Protein AF-A0A3B9S1U6-F1 (afdb_monomer_lite)

Foldseek 3Di:
DVVVVVVVVVVVVLVVVCVVVVHDSQVVVVHDDDDDQDAAEDPDLPDALVRLLVVVVCCCVVPVHPHYHYAFCDDVRVPHGSDPCSVVSNPD

Secondary structure (DSSP, 8-state):
-HHHHHHHHHHHHHHHHHHHHT--HHHHTT---------EE---SSS-HHHHHHHHHHHHHHH----EE---BPTT-TT-BSSTTHHHHH--

Structure (mmCIF, N/CA/C/O backbone):
data_AF-A0A3B9S1U6-F1
#
_entry.id   AF-A0A3B9S1U6-F1
#
loop_
_atom_site.group_PDB
_atom_site.id
_atom_site.type_symbol
_atom_site.label_atom_id
_atom_site.label_alt_id
_atom_site.label_comp_id
_atom_site.label_asym_id
_atom_site.label_entity_id
_atom_site.label_seq_id
_atom_site.pdbx_PDB_ins_code
_atom_site.Cartn_x
_atom_site.Cartn_y
_atom_site.Cartn_z
_atom_site.occupancy
_atom_site.B_iso_or_equiv
_atom_site.auth_seq_id
_atom_site.auth_comp_id
_atom_site.auth_asym_id
_atom_site.auth_atom_id
_atom_site.pdbx_PDB_model_num
ATOM 1 N N . TYR A 1 1 ? 16.193 7.274 13.351 1.00 84.56 1 TYR A N 1
ATOM 2 C CA . TYR A 1 1 ? 15.430 6.166 13.969 1.00 84.56 1 TYR A CA 1
ATOM 3 C C . TYR A 1 1 ? 14.287 6.608 14.876 1.00 84.56 1 TYR A C 1
ATOM 5 O O . TYR A 1 1 ? 13.258 5.951 14.824 1.00 84.56 1 TYR A O 1
ATOM 13 N N . LEU A 1 2 ? 14.401 7.719 15.619 1.00 95.75 2 LEU A N 1
ATOM 14 C CA . LEU A 1 2 ? 13.362 8.216 16.542 1.00 95.75 2 LEU A CA 1
ATOM 15 C C . LEU A 1 2 ? 11.924 8.134 15.995 1.00 95.75 2 LEU A C 1
ATOM 17 O O . LEU A 1 2 ? 11.072 7.501 16.601 1.00 95.75 2 LEU A O 1
ATOM 21 N N . A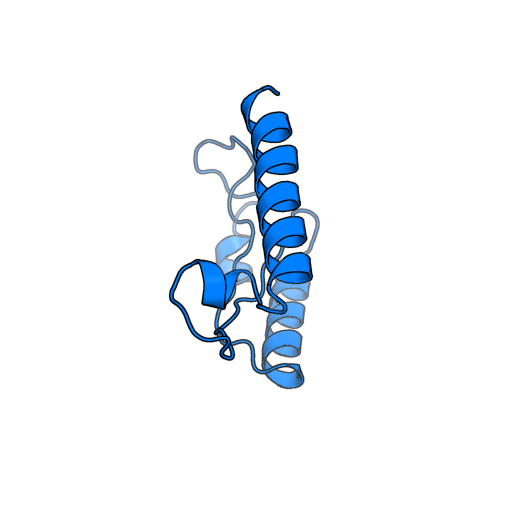RG A 1 3 ? 11.673 8.699 14.808 1.00 97.06 3 ARG A N 1
ATOM 22 C CA . ARG A 1 3 ? 10.333 8.696 14.194 1.00 97.06 3 ARG A CA 1
ATOM 23 C C . ARG A 1 3 ? 9.821 7.287 13.881 1.00 97.06 3 ARG A C 1
ATOM 25 O O . ARG A 1 3 ? 8.666 7.005 14.142 1.00 97.06 3 ARG A O 1
ATOM 32 N N . ARG A 1 4 ? 10.685 6.387 13.391 1.00 98.06 4 ARG A N 1
ATOM 33 C CA . ARG A 1 4 ? 10.306 4.991 13.099 1.00 98.06 4 ARG A CA 1
ATOM 34 C C . ARG A 1 4 ? 9.924 4.235 14.375 1.00 98.06 4 ARG A C 1
ATOM 36 O O . ARG A 1 4 ? 8.946 3.501 14.363 1.00 98.06 4 ARG A O 1
ATOM 43 N N . ALA A 1 5 ? 10.669 4.444 15.462 1.00 97.94 5 ALA A N 1
ATOM 44 C CA . ALA A 1 5 ? 10.368 3.840 16.759 1.00 97.94 5 ALA A CA 1
ATOM 45 C C . ALA A 1 5 ? 9.055 4.384 17.348 1.00 97.94 5 ALA A C 1
ATOM 47 O O . ALA A 1 5 ? 8.199 3.605 17.756 1.00 97.94 5 ALA A O 1
ATOM 48 N N . LEU A 1 6 ? 8.865 5.708 17.315 1.00 98.38 6 LEU A N 1
ATOM 49 C CA . LEU A 1 6 ? 7.629 6.345 17.775 1.00 98.38 6 LEU A CA 1
ATOM 50 C C . LEU A 1 6 ? 6.405 5.867 16.985 1.00 98.38 6 LEU A C 1
ATOM 52 O O . LEU A 1 6 ? 5.396 5.545 17.598 1.00 98.38 6 LEU A O 1
ATOM 56 N N . SER A 1 7 ? 6.497 5.743 15.655 1.00 98.25 7 SER A N 1
ATOM 57 C CA . SER A 1 7 ? 5.398 5.212 14.834 1.00 98.25 7 SER A CA 1
ATOM 58 C C . SER A 1 7 ? 5.031 3.767 15.189 1.00 98.25 7 SER A C 1
ATOM 60 O O . SER A 1 7 ? 3.856 3.410 15.152 1.00 98.25 7 SER A O 1
ATOM 62 N N . GLY A 1 8 ? 6.012 2.934 15.553 1.00 98.31 8 GLY A N 1
ATOM 63 C CA . GLY A 1 8 ? 5.746 1.568 16.013 1.00 98.31 8 GLY A CA 1
ATOM 64 C C . GLY A 1 8 ? 4.950 1.537 17.321 1.00 98.31 8 GLY A C 1
ATOM 65 O O . GLY A 1 8 ? 3.998 0.773 17.439 1.00 98.31 8 GLY A O 1
ATOM 66 N N . LEU A 1 9 ? 5.296 2.403 18.279 1.00 98.44 9 LEU A N 1
ATOM 67 C CA . LEU A 1 9 ? 4.552 2.520 19.536 1.00 98.44 9 LEU A CA 1
ATOM 68 C C . LEU A 1 9 ? 3.144 3.097 19.320 1.00 98.44 9 LEU A C 1
ATOM 70 O O . LEU A 1 9 ? 2.176 2.546 19.833 1.00 98.44 9 LEU A O 1
ATOM 74 N N . ASP A 1 10 ? 3.028 4.176 18.547 1.00 98.56 10 ASP A N 1
ATOM 75 C CA . ASP A 1 10 ? 1.752 4.839 18.254 1.00 98.56 10 ASP A CA 1
ATOM 76 C C . ASP A 1 10 ? 0.739 3.875 17.612 1.00 98.56 10 ASP A C 1
ATOM 78 O O . ASP A 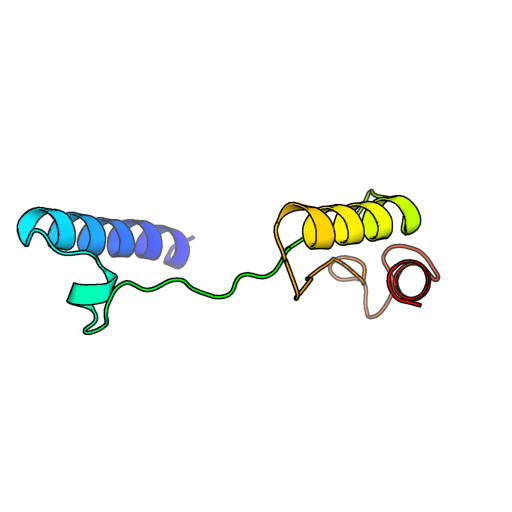1 10 ? -0.378 3.717 18.105 1.00 98.56 10 ASP A O 1
ATOM 82 N N . THR A 1 11 ? 1.156 3.138 16.578 1.00 98.56 11 THR A N 1
ATOM 83 C CA . THR A 1 11 ? 0.286 2.156 15.907 1.00 98.56 11 THR A CA 1
ATOM 84 C C . THR A 1 11 ? -0.143 1.009 16.828 1.00 98.56 11 THR A C 1
ATOM 86 O O . THR A 1 11 ? -1.290 0.567 16.750 1.00 98.56 11 THR A O 1
ATOM 89 N N . ALA A 1 12 ? 0.719 0.570 17.751 1.00 98.69 12 ALA A N 1
ATOM 90 C CA . ALA A 1 12 ? 0.373 -0.447 18.745 1.00 98.69 12 ALA A CA 1
ATOM 91 C C . ALA A 1 12 ? -0.656 0.052 19.777 1.00 98.69 12 ALA A C 1
ATOM 93 O O . ALA A 1 12 ? -1.536 -0.706 20.184 1.00 98.69 12 ALA A O 1
ATOM 94 N N . LEU A 1 13 ? -0.583 1.324 20.183 1.00 98.81 13 LEU A N 1
ATOM 95 C CA . LEU A 1 13 ? -1.566 1.921 21.093 1.00 98.81 13 LEU A CA 1
ATOM 96 C C . LEU A 1 13 ? -2.948 2.045 20.435 1.00 98.81 13 LEU A C 1
ATOM 98 O O . LEU A 1 13 ? -3.959 1.782 21.090 1.00 98.81 13 LEU A O 1
ATOM 102 N N . TRP A 1 14 ? -3.004 2.378 19.141 1.00 98.75 14 TRP A N 1
ATOM 103 C CA . TRP A 1 14 ? -4.257 2.365 18.378 1.00 98.75 14 TRP A CA 1
ATOM 104 C C . TRP A 1 14 ? -4.868 0.963 18.272 1.00 98.75 14 TRP A C 1
ATOM 106 O O . TRP A 1 14 ? -6.071 0.814 18.485 1.00 98.75 14 TRP A O 1
ATOM 116 N N . ASP A 1 15 ? -4.056 -0.061 17.996 1.00 98.81 15 ASP A N 1
ATOM 117 C CA . ASP A 1 15 ? -4.506 -1.461 17.969 1.00 98.81 15 ASP A CA 1
ATOM 118 C C . ASP A 1 15 ? -5.027 -1.927 19.341 1.00 98.81 15 ASP A C 1
ATOM 120 O O . ASP A 1 15 ? -6.120 -2.492 19.431 1.00 98.81 15 ASP A O 1
ATOM 124 N N . LEU A 1 16 ? -4.303 -1.619 20.426 1.00 98.81 16 LEU A N 1
ATOM 125 C CA . LEU A 1 16 ? -4.737 -1.912 21.796 1.00 98.81 16 LEU A CA 1
ATOM 126 C C . LEU A 1 16 ? -6.093 -1.268 22.098 1.00 98.81 16 LEU A C 1
ATOM 128 O O . LEU A 1 16 ? -7.000 -1.940 22.590 1.00 98.81 16 LEU A O 1
ATOM 132 N N . ARG A 1 17 ? -6.247 0.022 21.784 1.00 98.69 17 ARG A N 1
ATOM 133 C CA . ARG A 1 17 ? -7.509 0.737 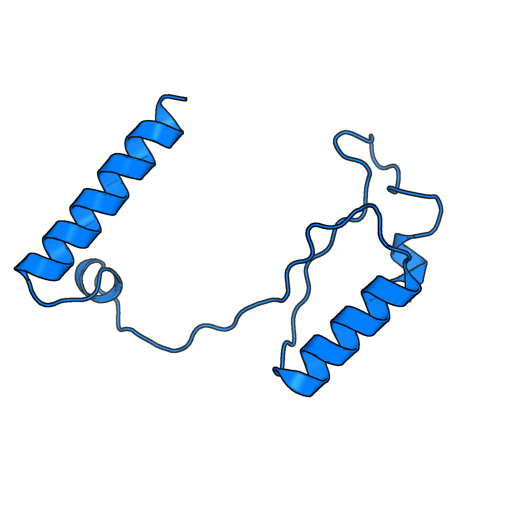21.987 1.00 98.69 17 ARG A CA 1
ATOM 134 C C . ARG A 1 17 ? -8.649 0.104 21.188 1.00 98.69 17 ARG A C 1
ATOM 136 O O . ARG A 1 17 ? -9.736 -0.066 21.732 1.00 98.69 17 ARG A O 1
ATOM 143 N N . GLY A 1 18 ? -8.396 -0.286 19.937 1.00 98.69 18 GLY A N 1
ATOM 144 C CA . GLY A 1 18 ? -9.376 -0.978 19.096 1.00 98.69 18 GLY A CA 1
ATOM 145 C C . GLY A 1 18 ? -9.864 -2.278 19.728 1.00 98.69 18 GLY A C 1
ATOM 146 O O . GLY A 1 18 ? -11.067 -2.502 19.840 1.00 98.69 18 GLY A O 1
ATOM 147 N N . LYS A 1 19 ? -8.938 -3.092 20.245 1.00 98.81 19 LYS A N 1
ATOM 148 C CA . LYS A 1 19 ? -9.258 -4.343 20.950 1.00 98.81 19 LYS A CA 1
ATOM 149 C C . LYS A 1 19 ? -10.054 -4.114 22.234 1.00 98.81 19 LYS A C 1
ATOM 151 O O . LYS A 1 19 ? -11.003 -4.850 22.482 1.00 98.81 19 LYS A O 1
ATOM 156 N N . LEU A 1 20 ? -9.694 -3.104 23.029 1.00 98.81 20 LEU A N 1
ATOM 157 C CA . LEU A 1 20 ? -10.403 -2.765 24.270 1.00 98.81 20 LEU A CA 1
ATOM 158 C C . LEU A 1 20 ? -11.826 -2.250 24.012 1.00 98.81 20 LEU A C 1
ATOM 160 O O . LEU A 1 20 ? -12.734 -2.577 24.769 1.00 98.81 20 LEU A O 1
ATOM 164 N N . GLU A 1 21 ? -12.029 -1.457 22.956 1.00 98.56 21 GLU A N 1
ATOM 165 C CA . GLU A 1 21 ? -13.343 -0.905 22.595 1.00 98.56 21 GLU A CA 1
ATOM 166 C C . GLU A 1 21 ? -14.167 -1.817 21.667 1.00 98.56 21 GLU A C 1
ATOM 168 O O . GLU A 1 21 ? -15.312 -1.486 21.360 1.00 98.56 21 GLU A O 1
ATOM 173 N N . GLY A 1 22 ? -13.608 -2.937 21.194 1.00 98.44 22 GLY A N 1
ATOM 174 C CA . GLY A 1 22 ? -14.259 -3.810 20.212 1.00 98.44 22 GLY A CA 1
ATOM 175 C C . GLY A 1 22 ? -14.495 -3.134 18.855 1.00 98.44 22 GLY A C 1
ATOM 176 O O . GLY A 1 22 ? -15.470 -3.450 18.178 1.00 98.44 22 GLY A O 1
ATOM 177 N N . LYS A 1 23 ? -13.630 -2.188 18.471 1.00 98.50 23 LYS A N 1
ATOM 178 C CA . LYS A 1 23 ? -13.736 -1.375 17.248 1.00 98.50 23 LYS A CA 1
ATOM 179 C C . LYS A 1 23 ? -12.486 -1.504 16.389 1.00 98.50 23 LYS A C 1
ATOM 181 O O . LYS A 1 23 ? -11.374 -1.657 16.893 1.00 98.50 23 LYS A O 1
ATOM 186 N N . SER A 1 24 ? -12.638 -1.354 15.081 1.00 98.25 24 SER A N 1
ATOM 187 C CA . SER A 1 24 ? -11.500 -1.141 14.190 1.00 98.25 24 SER A CA 1
ATOM 188 C C . SER A 1 24 ? -10.859 0.233 14.428 1.00 98.25 24 SER A C 1
ATOM 190 O O . SER A 1 24 ? -11.519 1.195 14.824 1.00 98.25 24 SER A O 1
ATOM 192 N N . VAL A 1 25 ? -9.569 0.372 14.102 1.00 98.44 25 VAL A N 1
ATOM 193 C CA . VAL A 1 25 ? -8.885 1.682 14.125 1.00 98.44 25 VAL A CA 1
ATOM 194 C C . VAL A 1 25 ? -9.574 2.690 13.192 1.00 98.44 25 VAL A C 1
ATOM 196 O O . VAL A 1 25 ? -9.636 3.873 13.510 1.00 98.44 25 VAL A O 1
ATOM 199 N N . CYS A 1 26 ? -10.153 2.232 12.075 1.00 98.44 26 CYS A N 1
ATOM 200 C CA . CYS A 1 26 ? -10.929 3.082 11.169 1.00 98.44 26 CYS A CA 1
ATOM 201 C C . CYS A 1 26 ? -12.110 3.753 11.888 1.00 98.44 26 CYS A C 1
ATOM 203 O O . CYS A 1 26 ? -12.286 4.962 11.758 1.00 98.44 26 CYS A O 1
ATOM 205 N N . GLU A 1 27 ? -12.865 2.998 12.689 1.00 98.56 27 GLU A N 1
ATOM 206 C CA . GLU A 1 27 ? -13.995 3.517 13.472 1.00 98.56 27 GLU A CA 1
ATOM 207 C C . GLU A 1 27 ? -13.537 4.446 14.593 1.00 98.56 27 GLU A C 1
ATOM 209 O O . GLU A 1 27 ? -14.160 5.480 14.830 1.00 98.56 27 GLU A O 1
ATOM 214 N N . LEU A 1 28 ? -12.420 4.130 15.256 1.00 98.56 28 LEU A N 1
ATOM 215 C CA . LEU A 1 28 ? -11.850 5.012 16.279 1.00 98.56 28 LEU A CA 1
ATOM 216 C C . LEU A 1 28 ? -11.409 6.372 15.715 1.00 98.56 28 LEU A C 1
ATOM 218 O O . LEU A 1 28 ? -11.438 7.369 16.433 1.00 98.56 28 LEU A O 1
ATOM 222 N N . LEU A 1 29 ? -11.024 6.414 14.437 1.00 98.19 29 LEU A N 1
ATOM 223 C CA . LEU A 1 29 ? -10.698 7.636 13.698 1.00 98.19 29 LEU A CA 1
ATOM 224 C C . LEU A 1 29 ? -11.935 8.320 13.081 1.00 98.19 29 LEU A C 1
ATOM 226 O O . LEU A 1 29 ? -11.788 9.287 12.336 1.00 98.19 29 LEU A O 1
ATOM 230 N N . GLY A 1 30 ? -13.147 7.839 13.378 1.00 98.25 30 GLY A N 1
ATOM 231 C CA . GLY A 1 30 ? -14.409 8.408 12.892 1.00 98.25 30 GLY A CA 1
ATOM 232 C C . GLY A 1 30 ? -14.821 7.952 11.489 1.00 98.25 30 GLY A C 1
ATOM 233 O O . GLY A 1 30 ? -15.727 8.533 10.897 1.00 98.25 30 GLY A O 1
ATOM 234 N N . GLY A 1 31 ? -14.155 6.938 10.938 1.00 97.69 31 GLY A N 1
ATOM 235 C CA . GLY A 1 31 ? -14.490 6.337 9.652 1.00 97.69 31 GLY A CA 1
ATOM 236 C C . GLY A 1 31 ? -15.421 5.131 9.766 1.00 97.69 31 GLY A C 1
ATOM 237 O O . GLY A 1 31 ? -15.867 4.733 10.840 1.00 97.69 31 GLY A O 1
ATOM 238 N N . THR A 1 32 ? -15.680 4.508 8.620 1.00 97.81 32 THR A N 1
ATOM 239 C CA . THR A 1 32 ? -16.375 3.221 8.529 1.00 97.81 32 THR A CA 1
ATOM 240 C C . THR A 1 32 ? -15.553 2.293 7.638 1.00 97.81 32 THR A C 1
ATOM 242 O O . THR A 1 32 ? -15.184 2.713 6.533 1.00 97.81 32 THR A O 1
ATOM 245 N N . PRO A 1 33 ? -15.257 1.054 8.077 1.00 97.44 33 PRO A N 1
ATOM 246 C CA . PRO A 1 33 ? -14.545 0.085 7.262 1.00 97.44 33 PRO A CA 1
ATOM 247 C C . PRO A 1 33 ? -15.273 -0.137 5.942 1.00 97.44 33 PRO A C 1
ATOM 249 O O . PRO A 1 33 ? -16.469 -0.423 5.907 1.00 97.44 33 PRO A O 1
ATOM 252 N N . LYS A 1 34 ? -14.541 0.007 4.843 1.00 97.38 34 LYS A N 1
ATOM 253 C CA . LYS A 1 34 ? -15.053 -0.213 3.494 1.00 97.38 34 LYS A CA 1
ATOM 254 C C . LYS A 1 34 ? -13.935 -0.715 2.587 1.00 97.38 34 LYS A C 1
ATOM 256 O O . LYS A 1 34 ? -12.766 -0.444 2.877 1.00 97.38 34 LYS A O 1
ATOM 261 N N . PRO A 1 35 ? -14.266 -1.400 1.482 1.00 96.69 35 PRO A N 1
ATOM 262 C CA . PRO A 1 35 ? -13.286 -1.706 0.452 1.00 96.69 35 PRO A CA 1
ATOM 263 C C . PRO A 1 35 ? -12.570 -0.434 -0.018 1.00 96.69 35 PRO A C 1
ATOM 265 O O . PRO A 1 35 ? -13.197 0.608 -0.229 1.00 96.69 35 PRO A O 1
ATOM 268 N N . LEU A 1 36 ? -11.250 -0.521 -0.173 1.00 95.94 36 LEU A N 1
ATOM 269 C CA . LEU A 1 36 ? -10.417 0.554 -0.703 1.00 95.94 36 LEU A CA 1
ATOM 270 C C . LEU A 1 36 ? -9.848 0.123 -2.050 1.00 95.94 36 LEU A C 1
ATOM 272 O O . LEU A 1 36 ? -9.353 -0.995 -2.187 1.00 95.94 36 LEU A O 1
ATOM 276 N N . ARG A 1 37 ? -9.889 1.027 -3.033 1.00 97.12 37 ARG A N 1
ATOM 277 C CA . ARG A 1 37 ? -9.188 0.828 -4.303 1.00 97.12 37 ARG A CA 1
ATOM 278 C C . ARG A 1 37 ? -7.686 0.751 -4.029 1.00 97.12 37 ARG A C 1
ATOM 280 O O . ARG A 1 37 ? -7.129 1.619 -3.358 1.00 97.12 37 ARG A O 1
ATOM 287 N N . VAL A 1 38 ? -7.045 -0.282 -4.559 1.00 96.94 38 VAL A N 1
ATOM 288 C CA . VAL A 1 38 ? -5.611 -0.551 -4.407 1.00 96.94 38 VAL A CA 1
ATOM 289 C C . VAL A 1 38 ? -4.913 -0.472 -5.760 1.00 96.94 38 VAL A C 1
ATOM 291 O O . VAL A 1 38 ? -5.535 -0.671 -6.798 1.00 96.94 38 VAL A O 1
ATOM 294 N N . TYR A 1 39 ? -3.612 -0.192 -5.746 1.00 97.31 39 TYR A N 1
ATOM 295 C CA . TYR A 1 39 ? -2.773 -0.185 -6.942 1.00 97.31 39 TYR A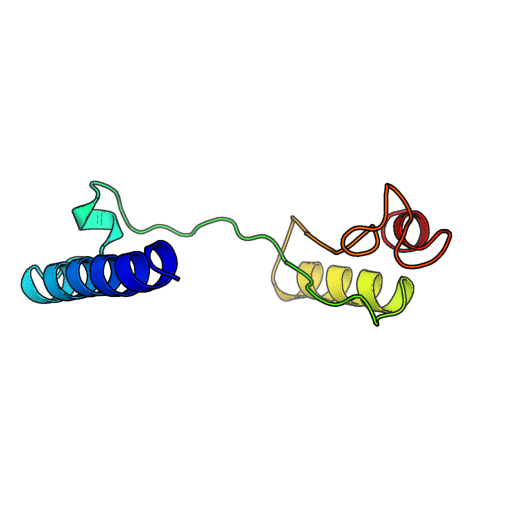 CA 1
ATOM 296 C C . TYR A 1 39 ? -1.672 -1.242 -6.818 1.00 97.31 39 TYR A C 1
ATOM 298 O O . TYR A 1 39 ? -1.107 -1.447 -5.739 1.00 97.31 39 TYR A O 1
ATOM 306 N N . ALA A 1 40 ? -1.335 -1.896 -7.924 1.00 96.75 40 ALA A N 1
ATOM 307 C CA . ALA A 1 40 ? -0.256 -2.871 -7.970 1.00 96.75 40 ALA A CA 1
ATOM 308 C C . ALA A 1 40 ? 1.103 -2.151 -7.964 1.00 96.75 40 ALA A C 1
ATOM 310 O O . ALA A 1 40 ? 1.440 -1.405 -8.882 1.00 96.75 40 ALA A O 1
ATOM 311 N N . SER A 1 41 ? 1.898 -2.355 -6.910 1.00 95.9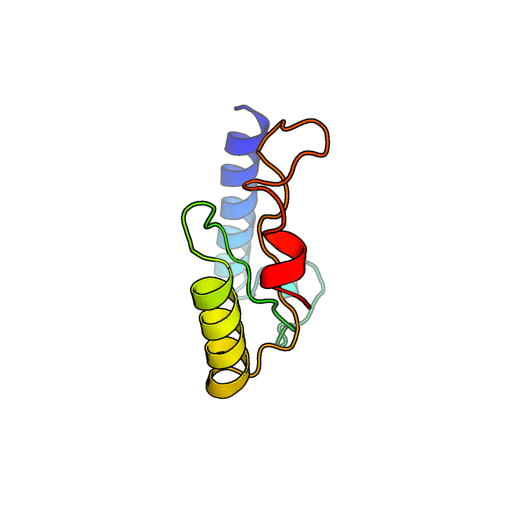4 41 SER A N 1
ATOM 312 C CA . SER A 1 41 ? 3.187 -1.679 -6.719 1.00 95.94 41 SER A CA 1
ATOM 313 C C . SER A 1 41 ? 4.355 -2.639 -6.924 1.00 95.94 41 SER A C 1
ATOM 315 O O . SER A 1 41 ? 4.618 -3.492 -6.079 1.00 95.94 41 SER A O 1
ATOM 317 N N . SER A 1 42 ? 5.119 -2.461 -7.997 1.00 93.94 42 SER A N 1
ATOM 318 C CA . SER A 1 42 ? 6.386 -3.155 -8.185 1.00 93.94 42 SER A CA 1
ATOM 319 C C . SER A 1 42 ? 7.541 -2.459 -7.477 1.00 93.94 42 SER A C 1
ATOM 321 O O . SER A 1 42 ? 7.709 -1.240 -7.538 1.00 93.94 42 SER A O 1
ATOM 323 N N . MET A 1 43 ? 8.370 -3.268 -6.824 1.00 89.19 43 MET A N 1
ATOM 324 C CA . MET A 1 43 ? 9.599 -2.831 -6.163 1.00 89.19 43 MET A CA 1
ATOM 325 C C . MET A 1 43 ? 10.860 -3.288 -6.906 1.00 89.19 43 MET A C 1
ATOM 327 O O . MET A 1 43 ? 11.958 -2.959 -6.469 1.00 89.19 43 MET A O 1
ATOM 331 N N . LYS A 1 44 ? 10.718 -4.042 -8.004 1.00 86.38 44 LYS A N 1
ATOM 332 C CA . LYS A 1 44 ? 11.844 -4.638 -8.730 1.00 86.38 44 LYS A CA 1
ATOM 333 C C . LYS A 1 44 ? 12.467 -3.636 -9.705 1.00 86.38 44 LYS A C 1
ATOM 335 O O . LYS A 1 44 ? 11.754 -2.928 -10.411 1.00 86.38 44 LYS A O 1
ATOM 340 N N . ARG A 1 45 ? 13.800 -3.617 -9.738 1.00 82.31 45 ARG A N 1
ATOM 341 C CA . ARG A 1 45 ? 14.625 -2.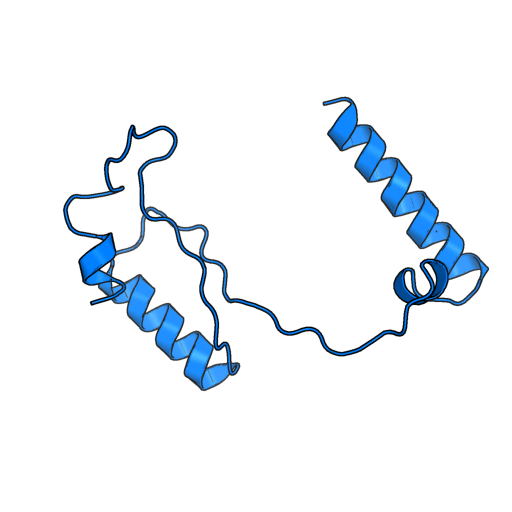919 -10.744 1.00 82.31 45 ARG A CA 1
ATOM 342 C C . ARG A 1 45 ? 15.325 -3.902 -11.678 1.00 82.31 45 ARG A C 1
ATOM 344 O O . ARG A 1 45 ? 15.404 -3.667 -12.877 1.00 82.31 45 ARG A O 1
ATOM 351 N N . GLU A 1 46 ? 15.718 -5.046 -11.129 1.00 85.00 46 GLU A N 1
ATOM 352 C CA . GLU A 1 46 ? 16.278 -6.195 -11.844 1.00 85.00 46 GLU A CA 1
ATOM 353 C C . GLU A 1 46 ? 15.153 -7.074 -12.423 1.00 85.00 46 GLU A C 1
ATOM 355 O O . GLU A 1 46 ? 14.890 -8.190 -11.977 1.00 85.00 46 GLU A O 1
ATOM 360 N N . ILE A 1 47 ? 14.405 -6.521 -13.375 1.00 90.31 47 ILE A N 1
ATOM 361 C CA . ILE A 1 47 ? 13.384 -7.226 -14.158 1.00 90.31 47 ILE A CA 1
ATOM 362 C C . ILE A 1 47 ? 13.346 -6.612 -15.553 1.00 90.31 47 ILE A C 1
ATOM 364 O O . ILE A 1 47 ? 13.409 -5.385 -15.689 1.00 90.31 47 ILE A O 1
ATOM 368 N N . THR A 1 48 ? 13.260 -7.458 -16.581 1.00 90.19 48 THR A N 1
ATOM 369 C CA . THR A 1 48 ? 13.163 -6.966 -17.955 1.00 90.19 48 THR A CA 1
ATOM 370 C C . THR A 1 48 ? 11.858 -6.187 -18.143 1.00 90.19 48 THR A C 1
ATOM 372 O O . THR A 1 48 ? 10.851 -6.520 -17.504 1.00 90.19 48 THR A O 1
ATOM 375 N N . PRO A 1 49 ? 11.848 -5.157 -19.002 1.00 88.94 49 PRO A N 1
ATOM 376 C CA . PRO A 1 49 ? 10.646 -4.376 -19.289 1.00 88.94 49 PRO A CA 1
ATOM 377 C C . PRO A 1 49 ? 9.439 -5.243 -19.674 1.00 88.94 49 PRO A C 1
ATOM 379 O O . PRO A 1 49 ? 8.353 -5.099 -19.116 1.00 88.94 49 PRO A O 1
ATOM 382 N N . GLN A 1 50 ? 9.667 -6.231 -20.539 1.00 91.44 50 GLN A N 1
ATOM 383 C CA . GLN A 1 50 ? 8.648 -7.141 -21.061 1.00 91.44 50 GLN A CA 1
ATOM 384 C C . GLN A 1 50 ? 8.062 -8.021 -19.951 1.00 91.44 50 GLN A C 1
ATOM 386 O O . GLN A 1 50 ? 6.845 -8.126 -19.817 1.00 91.44 50 GLN A O 1
ATOM 391 N N . ALA A 1 51 ? 8.912 -8.595 -19.090 1.00 93.81 51 ALA A N 1
ATOM 392 C CA . ALA A 1 51 ? 8.448 -9.418 -17.973 1.00 93.81 51 ALA A CA 1
ATOM 393 C C . ALA A 1 51 ? 7.678 -8.596 -16.925 1.00 93.81 51 ALA A C 1
ATOM 395 O O . ALA A 1 51 ? 6.774 -9.113 -16.263 1.00 93.81 51 ALA A O 1
ATOM 396 N N . GLU A 1 52 ? 8.033 -7.320 -16.752 1.00 94.06 52 GLU A N 1
ATOM 397 C CA . GLU A 1 52 ? 7.313 -6.401 -15.873 1.00 94.06 52 GLU A CA 1
ATOM 398 C C . GLU A 1 52 ? 5.927 -6.058 -16.443 1.00 94.06 52 GLU A C 1
ATOM 400 O O . GLU A 1 52 ? 4.931 -6.183 -15.725 1.00 94.06 52 GLU A O 1
ATOM 405 N N . ALA A 1 53 ? 5.849 -5.717 -17.733 1.00 92.94 53 ALA A N 1
ATOM 406 C CA . ALA A 1 53 ? 4.595 -5.446 -18.433 1.00 92.94 53 ALA A CA 1
ATOM 407 C C . ALA A 1 53 ? 3.657 -6.666 -18.415 1.00 92.94 53 ALA A C 1
ATOM 409 O O . ALA A 1 53 ? 2.497 -6.553 -18.013 1.00 92.94 53 ALA A O 1
ATOM 410 N N . GLU A 1 54 ? 4.165 -7.860 -18.735 1.00 94.81 54 GLU A N 1
ATOM 411 C CA . GLU A 1 54 ? 3.406 -9.114 -18.635 1.00 94.81 54 GLU A CA 1
ATOM 412 C C . GLU A 1 54 ? 2.874 -9.357 -17.219 1.00 94.81 54 GLU A C 1
ATOM 414 O O . GLU A 1 54 ? 1.739 -9.807 -17.040 1.00 94.81 54 GLU A O 1
ATOM 419 N N . ARG A 1 55 ? 3.670 -9.049 -16.185 1.00 95.56 55 ARG A N 1
ATOM 420 C CA . ARG A 1 55 ? 3.223 -9.184 -14.795 1.00 95.56 55 ARG A CA 1
ATOM 421 C C . ARG A 1 55 ? 2.079 -8.223 -14.480 1.00 95.56 55 ARG A C 1
ATOM 423 O O . ARG A 1 55 ? 1.164 -8.621 -13.764 1.00 95.56 55 ARG A O 1
ATOM 430 N N . PHE A 1 56 ? 2.106 -6.992 -14.991 1.00 95.12 56 PHE A N 1
ATOM 431 C CA . PHE A 1 56 ? 1.005 -6.042 -14.808 1.00 95.12 56 PHE A CA 1
ATOM 432 C C . PHE A 1 56 ? -0.267 -6.475 -15.526 1.00 95.12 56 PHE A C 1
ATOM 434 O O . PHE A 1 56 ? -1.332 -6.418 -14.916 1.00 95.12 56 PHE A O 1
ATOM 441 N N . LEU A 1 57 ? -0.158 -6.987 -16.753 1.00 95.81 57 LEU A N 1
ATOM 442 C CA . LEU A 1 57 ? -1.303 -7.539 -17.480 1.00 95.81 57 LEU A CA 1
ATOM 443 C C . LEU A 1 57 ? -1.935 -8.709 -16.721 1.00 95.81 57 LEU A C 1
ATOM 445 O O . LEU A 1 57 ? -3.140 -8.700 -16.492 1.00 95.81 57 LEU A O 1
ATOM 449 N N . ARG A 1 58 ? -1.127 -9.652 -16.216 1.00 97.44 58 ARG A N 1
ATOM 450 C CA . ARG A 1 58 ? -1.639 -10.748 -15.374 1.00 97.44 58 ARG A CA 1
ATOM 451 C C . ARG A 1 58 ? -2.338 -10.238 -14.114 1.00 97.44 58 ARG A C 1
ATOM 453 O O . ARG A 1 58 ? -3.426 -10.697 -13.802 1.00 97.44 58 ARG A O 1
ATOM 460 N N . LEU A 1 59 ? -1.749 -9.267 -13.411 1.00 97.56 59 LEU A N 1
ATOM 461 C CA . LEU A 1 59 ? -2.359 -8.684 -12.210 1.00 97.56 59 LEU A CA 1
ATOM 462 C C . LEU A 1 59 ? -3.686 -7.969 -12.518 1.00 97.56 59 LEU A C 1
ATOM 464 O O . LEU A 1 59 ? -4.628 -8.076 -11.733 1.00 97.56 59 LEU A O 1
ATOM 468 N N . ARG A 1 60 ? -3.777 -7.265 -13.653 1.00 97.12 60 ARG A N 1
ATOM 469 C CA . ARG A 1 60 ? -5.028 -6.671 -14.144 1.00 97.12 60 ARG A CA 1
ATOM 470 C C . ARG A 1 60 ? -6.080 -7.750 -14.390 1.00 97.12 60 ARG A C 1
ATOM 472 O O . ARG A 1 60 ? -7.193 -7.623 -13.896 1.00 97.12 60 ARG A O 1
ATOM 479 N N . ASP A 1 61 ? -5.722 -8.789 -15.138 1.00 97.94 61 ASP A N 1
ATOM 480 C CA . ASP A 1 61 ? -6.672 -9.795 -15.620 1.00 97.94 61 ASP A CA 1
ATOM 481 C C . ASP A 1 61 ? -7.140 -10.739 -14.500 1.00 97.94 61 ASP A C 1
ATOM 483 O O . ASP A 1 61 ? -8.307 -11.117 -14.464 1.00 97.94 61 ASP A O 1
ATOM 487 N N . GLU A 1 62 ? -6.256 -11.087 -13.561 1.00 98.06 62 GLU A N 1
ATOM 488 C CA . GLU A 1 62 ? -6.552 -12.019 -12.465 1.00 98.06 62 GLU A CA 1
ATOM 489 C C . GLU A 1 62 ? -7.218 -11.334 -11.262 1.00 98.06 62 GLU A C 1
ATOM 491 O O . GLU A 1 62 ? -8.130 -11.895 -10.655 1.00 98.06 62 GLU A O 1
ATOM 496 N N . PHE A 1 63 ? -6.787 -10.116 -10.912 1.00 97.12 63 PHE A N 1
ATOM 497 C CA . PHE A 1 63 ? -7.208 -9.443 -9.673 1.00 97.12 63 PHE A CA 1
ATOM 498 C C . PHE A 1 63 ? -7.944 -8.117 -9.894 1.00 97.12 63 PHE A C 1
ATOM 500 O O . PHE A 1 63 ? -8.379 -7.495 -8.924 1.00 97.12 63 PHE A O 1
ATOM 507 N N . GLY A 1 64 ? -8.085 -7.656 -11.139 1.00 97.00 64 GLY A N 1
ATOM 508 C CA . GLY A 1 64 ? -8.806 -6.423 -11.459 1.00 97.00 64 GLY A CA 1
ATOM 509 C C . GLY A 1 64 ? -8.065 -5.136 -11.087 1.00 97.00 64 GLY A C 1
ATOM 510 O O . GLY A 1 64 ? -8.704 -4.096 -10.933 1.00 97.00 64 GLY A O 1
ATOM 511 N N . TYR A 1 65 ? -6.737 -5.171 -10.916 1.00 97.94 65 TYR A N 1
ATOM 512 C CA . TYR A 1 65 ? -5.966 -3.945 -10.684 1.00 97.94 65 TYR A CA 1
ATOM 513 C C . TYR A 1 65 ? -6.054 -3.011 -11.895 1.00 97.94 65 TYR A C 1
ATOM 515 O O . TYR A 1 65 ? -5.749 -3.397 -13.020 1.00 97.94 65 TYR A O 1
ATOM 523 N N . ASP A 1 66 ? -6.401 -1.754 -11.641 1.00 96.31 66 ASP A N 1
ATOM 524 C CA . ASP A 1 66 ? -6.584 -0.711 -12.657 1.00 96.31 66 ASP A CA 1
ATOM 525 C C . ASP A 1 66 ? -5.593 0.462 -12.493 1.00 96.31 66 ASP A C 1
ATOM 527 O O . ASP A 1 66 ? -5.697 1.483 -13.172 1.00 96.31 66 ASP A O 1
ATOM 531 N N . ALA A 1 67 ? -4.636 0.333 -11.569 1.00 97.06 67 ALA A N 1
ATOM 532 C CA . ALA A 1 67 ? -3.583 1.304 -11.300 1.00 97.06 67 ALA A CA 1
ATOM 533 C C . ALA A 1 67 ? -2.278 0.589 -10.927 1.00 97.06 67 ALA A C 1
ATOM 535 O O . ALA A 1 67 ? -2.282 -0.379 -10.161 1.00 97.06 67 ALA A O 1
ATOM 536 N N . PHE A 1 68 ? -1.151 1.098 -11.434 1.00 95.62 68 PHE A N 1
ATOM 537 C CA . PHE A 1 68 ? 0.165 0.468 -11.314 1.00 95.62 68 PHE A CA 1
ATOM 538 C C . PHE A 1 68 ? 1.234 1.494 -10.924 1.00 95.62 68 PHE A C 1
ATOM 540 O O . PHE A 1 68 ? 1.234 2.623 -11.408 1.00 95.62 68 PHE A O 1
ATOM 547 N N . LYS A 1 69 ? 2.162 1.098 -10.049 1.00 94.88 69 LYS A N 1
ATOM 548 C CA . LYS A 1 69 ? 3.349 1.881 -9.674 1.00 94.88 69 LYS A CA 1
ATOM 549 C C . LYS A 1 69 ? 4.591 1.021 -9.856 1.00 94.88 69 LYS A C 1
ATOM 551 O O . LYS A 1 69 ? 4.642 -0.087 -9.331 1.00 94.88 69 LYS A O 1
ATOM 556 N N . PHE A 1 70 ? 5.609 1.538 -10.529 1.00 91.94 70 PHE A N 1
ATOM 557 C CA . PHE A 1 70 ? 6.857 0.819 -10.780 1.00 91.94 70 PHE A CA 1
ATOM 558 C C . PHE A 1 70 ? 8.063 1.753 -10.690 1.00 91.94 70 PHE A C 1
ATOM 560 O O . PHE A 1 70 ? 7.925 2.965 -10.527 1.00 91.94 70 PHE A O 1
ATOM 567 N N . ARG A 1 71 ? 9.264 1.171 -10.686 1.00 88.81 71 ARG A N 1
ATOM 568 C CA . ARG A 1 71 ? 10.521 1.930 -10.663 1.00 88.81 71 ARG A CA 1
ATOM 569 C C . ARG A 1 71 ? 10.871 2.333 -12.087 1.00 88.81 71 ARG A C 1
ATOM 571 O O . ARG A 1 71 ? 10.770 1.484 -12.957 1.00 88.81 71 ARG A O 1
ATOM 578 N N . VAL A 1 72 ? 11.250 3.588 -12.299 1.00 85.50 72 VAL A N 1
ATOM 579 C CA . VAL A 1 72 ? 11.608 4.165 -13.607 1.00 85.50 72 VAL A CA 1
ATOM 580 C C . VAL A 1 72 ? 13.104 4.474 -13.596 1.00 85.50 72 VAL A C 1
ATOM 582 O O . VAL A 1 72 ? 13.909 3.674 -14.072 1.00 85.50 72 VAL A O 1
ATOM 585 N N . GLY A 1 73 ? 13.470 5.569 -12.925 1.00 84.38 73 GLY A N 1
ATOM 586 C CA . GLY A 1 73 ? 14.850 6.003 -12.760 1.00 84.38 73 GLY A CA 1
ATOM 587 C C . GLY A 1 73 ? 15.663 5.184 -11.761 1.00 84.38 73 GLY A C 1
ATOM 588 O O . GLY A 1 73 ? 15.121 4.590 -10.810 1.00 84.38 73 GLY A O 1
ATOM 589 N N . LYS A 1 74 ? 16.987 5.260 -11.941 1.00 84.06 74 LYS A N 1
ATOM 590 C CA . LYS A 1 74 ? 17.968 4.804 -10.952 1.00 84.06 74 LYS A CA 1
ATOM 591 C C . LYS A 1 74 ? 17.730 5.490 -9.619 1.00 84.06 74 LYS A C 1
ATOM 593 O O . LYS A 1 74 ? 17.373 6.669 -9.542 1.00 84.06 74 LYS A O 1
ATOM 598 N N . GLU A 1 75 ? 17.947 4.751 -8.539 1.00 82.38 75 GLU A N 1
ATOM 599 C CA . GLU A 1 75 ? 17.935 5.343 -7.206 1.00 82.38 75 GLU A CA 1
ATOM 600 C C . GLU A 1 75 ? 19.045 6.400 -7.102 1.00 82.38 75 GLU A C 1
ATOM 602 O O . GLU A 1 75 ? 20.215 6.094 -7.307 1.00 82.38 75 GLU A O 1
ATOM 607 N N . CYS A 1 76 ? 18.660 7.657 -6.842 1.00 84.62 76 CYS A N 1
ATOM 608 C CA . CYS A 1 76 ? 19.557 8.821 -6.882 1.00 84.62 76 CYS A CA 1
ATOM 609 C C . CYS A 1 76 ? 20.253 9.040 -8.247 1.00 84.62 76 CYS A C 1
ATOM 611 O O . CYS A 1 76 ? 21.379 9.523 -8.303 1.00 84.62 76 CYS A O 1
ATOM 613 N N . GLY A 1 77 ? 19.582 8.694 -9.351 1.00 81.75 77 GLY A N 1
ATOM 614 C CA . GLY A 1 77 ? 20.160 8.657 -10.699 1.00 81.75 77 GLY A CA 1
ATOM 615 C C . GLY A 1 77 ? 20.250 9.963 -11.486 1.00 81.75 77 GLY A C 1
ATOM 616 O O . GLY A 1 77 ? 20.711 9.914 -12.620 1.00 81.75 77 GLY A O 1
ATOM 617 N N . HIS A 1 78 ? 19.797 11.097 -10.939 1.00 85.75 78 HIS A N 1
ATOM 618 C CA . HIS A 1 78 ? 19.749 12.387 -11.650 1.00 85.75 78 HIS A CA 1
ATOM 619 C C . HIS A 1 78 ? 19.058 12.288 -13.027 1.00 85.75 78 HIS A C 1
ATOM 621 O O . HIS A 1 78 ? 19.681 12.525 -14.057 1.00 85.75 78 HIS A O 1
ATOM 627 N N . ASP A 1 79 ? 17.781 11.892 -13.023 1.00 81.81 79 ASP A N 1
ATOM 628 C CA . ASP A 1 79 ? 16.914 11.762 -14.210 1.00 81.81 79 ASP A CA 1
ATOM 629 C C . ASP A 1 79 ? 17.365 10.728 -15.255 1.00 81.81 79 ASP A C 1
ATOM 631 O O . ASP A 1 79 ? 16.914 10.738 -16.397 1.00 81.81 79 ASP A O 1
ATOM 635 N N . GLN A 1 80 ? 18.224 9.788 -14.856 1.00 83.50 80 GLN A N 1
ATOM 636 C CA . GLN A 1 80 ? 18.581 8.637 -15.678 1.00 83.50 80 GLN A CA 1
ATOM 637 C C . GLN A 1 80 ? 17.693 7.438 -15.360 1.00 83.50 80 GLN A C 1
ATOM 639 O O . GLN A 1 80 ? 17.547 7.041 -14.196 1.00 83.50 80 GLN A O 1
ATOM 644 N N . ASP A 1 81 ? 17.176 6.812 -16.411 1.00 80.94 81 ASP A N 1
ATOM 645 C CA . ASP A 1 81 ? 16.503 5.522 -16.323 1.00 80.94 81 ASP A CA 1
ATOM 646 C C . ASP A 1 81 ? 17.412 4.435 -15.737 1.00 80.94 81 ASP A C 1
ATOM 648 O O . ASP A 1 81 ? 18.640 4.473 -15.882 1.00 80.94 81 ASP A O 1
ATOM 652 N N . GLU A 1 82 ? 16.798 3.436 -15.086 1.00 83.50 82 GLU A N 1
ATOM 653 C CA . GLU A 1 82 ? 17.511 2.255 -14.570 1.00 83.50 82 GLU A CA 1
ATOM 654 C C . GLU A 1 82 ? 18.384 1.607 -15.661 1.00 83.50 82 GLU A C 1
ATOM 656 O O . GLU A 1 82 ? 19.543 1.265 -15.421 1.00 83.50 82 GLU A O 1
ATOM 661 N N . TRP A 1 83 ? 17.854 1.564 -16.888 1.00 77.81 83 TRP A N 1
ATOM 662 C CA . TRP A 1 83 ? 18.537 1.186 -18.125 1.00 77.81 83 TRP A CA 1
ATOM 663 C C . TRP A 1 83 ? 17.963 2.044 -19.256 1.00 77.81 83 TRP A C 1
ATOM 665 O O . TRP A 1 83 ? 16.778 2.362 -19.225 1.00 77.81 83 TRP A O 1
ATOM 675 N N . SER A 1 84 ? 18.771 2.407 -20.252 1.00 82.69 84 SER A N 1
ATOM 676 C CA . SER A 1 84 ? 18.317 3.268 -21.356 1.00 82.69 84 SER A CA 1
ATOM 677 C C . SER A 1 84 ? 17.076 2.687 -22.056 1.00 82.69 84 SER A C 1
ATOM 679 O O . SER A 1 84 ? 17.115 1.535 -22.477 1.00 82.69 84 SER A O 1
ATOM 681 N N . GLY A 1 85 ? 15.995 3.475 -22.151 1.00 82.12 85 GLY A N 1
ATOM 682 C CA . GLY A 1 85 ? 14.751 3.124 -22.858 1.00 82.12 85 GLY A CA 1
ATOM 683 C C . GLY A 1 85 ? 13.779 2.210 -22.100 1.00 82.12 85 GLY A C 1
ATOM 684 O O . GLY A 1 85 ? 12.750 1.815 -22.644 1.00 82.12 85 GLY A O 1
ATOM 685 N N . ARG A 1 86 ? 14.078 1.840 -20.846 1.00 83.00 86 ARG A N 1
ATOM 686 C CA . ARG A 1 86 ? 13.256 0.878 -20.095 1.00 83.00 86 ARG A CA 1
ATOM 687 C C . ARG A 1 86 ? 11.834 1.374 -19.857 1.00 83.00 86 ARG A C 1
ATOM 689 O O . ARG A 1 86 ? 10.910 0.563 -19.858 1.00 83.00 86 ARG A O 1
ATOM 696 N N . THR A 1 87 ? 11.656 2.651 -19.549 1.00 81.38 87 THR A N 1
ATOM 697 C CA . THR A 1 87 ? 10.337 3.169 -19.172 1.00 81.38 87 THR A CA 1
ATOM 698 C C . THR A 1 87 ? 9.357 3.065 -20.332 1.00 81.38 87 THR A C 1
ATOM 700 O O . THR A 1 87 ? 8.257 2.540 -20.153 1.00 81.38 87 THR A O 1
ATOM 703 N N . GLU A 1 88 ? 9.800 3.475 -21.516 1.00 83.62 88 GLU A N 1
ATOM 704 C CA . GLU A 1 88 ? 9.059 3.402 -22.771 1.00 83.62 88 GLU A CA 1
ATOM 705 C C . GLU A 1 88 ? 8.773 1.950 -23.180 1.00 83.62 88 GLU A C 1
ATOM 707 O O . GLU A 1 88 ? 7.712 1.657 -23.720 1.00 83.62 88 GLU A O 1
ATOM 712 N N . GLU A 1 89 ? 9.671 1.007 -22.878 1.00 85.00 89 GLU A N 1
ATOM 713 C CA . GLU A 1 89 ? 9.422 -0.417 -23.138 1.00 85.00 89 GLU A CA 1
ATOM 714 C C . GLU A 1 89 ? 8.359 -1.043 -22.212 1.00 85.00 89 GLU A C 1
ATOM 716 O O . GLU A 1 89 ? 7.705 -2.012 -22.601 1.00 85.00 89 GLU A O 1
ATOM 721 N N . ILE A 1 90 ? 8.184 -0.535 -20.982 1.00 81.81 90 ILE A N 1
ATOM 722 C CA . ILE A 1 90 ? 7.162 -1.036 -20.037 1.00 81.81 90 ILE A CA 1
ATOM 723 C C . ILE A 1 90 ? 5.791 -0.433 -20.342 1.00 81.81 90 ILE A C 1
ATOM 725 O O . ILE A 1 90 ? 4.777 -1.128 -20.242 1.00 81.81 90 ILE A O 1
ATOM 729 N N . VAL A 1 91 ? 5.756 0.865 -20.648 1.00 81.31 91 VAL A N 1
ATOM 730 C CA . VAL A 1 91 ? 4.534 1.624 -20.931 1.00 81.31 91 VAL A CA 1
ATOM 731 C C . VAL A 1 91 ? 4.712 2.330 -22.277 1.00 81.31 91 VAL A C 1
ATOM 733 O O . VAL A 1 91 ? 5.101 3.500 -22.285 1.00 81.31 91 VAL A O 1
ATOM 736 N N . PRO A 1 92 ? 4.484 1.615 -23.394 1.00 68.56 92 PRO A N 1
ATOM 737 C CA . PRO A 1 92 ? 4.516 2.218 -24.722 1.00 68.56 92 PRO A CA 1
ATOM 738 C C . PRO A 1 92 ? 3.377 3.222 -24.933 1.00 68.56 92 PRO A C 1
ATOM 740 O O . PRO A 1 92 ? 2.313 3.082 -24.278 1.00 68.56 92 PRO A O 1
#

Radius of gyration: 19.33 Å; chains: 1; bounding box: 36×24×49 Å

Sequence (92 aa):
YLRRALSGLDTALWDLRGKLEGKSVCELLGGTPKPLRVYASSMKREITPQAEAERFLRLRDEFGYDAFKFRVGKECGHDQDEWSGRTEEIVP

pLDDT: mean 92.76, std 6.86, range [68.56, 98.81]